Protein AF-A0A9W8YV31-F1 (afdb_monomer_lite)

Radius of gyration: 15.68 Å; chains: 1; bounding box: 34×34×37 Å

pLDDT: mean 91.48, std 6.8, range [55.12,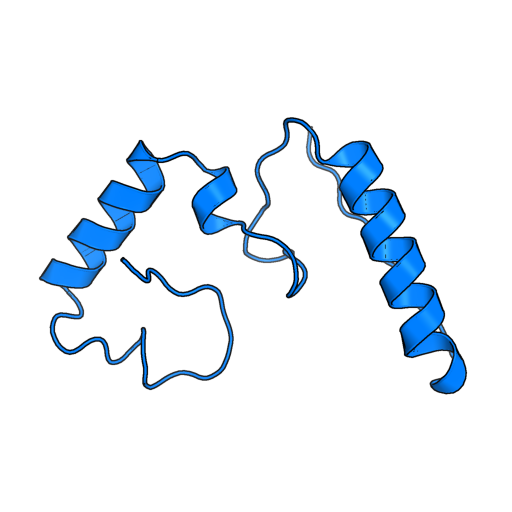 97.88]

Secondary structure (DSSP, 8-state):
---------S-GGGHHHHHHHHHHHHHHHHTTPPP-GGG--TT--HHHHT-HHHHHHHHHHHHHH-TT-HHHHSS-SS-----

Sequence (83 aa):
MSILILSFWQNKEDDDKIQSEFKGVIDAVDKKAAKYMKYAAPFQDPIGSYGKENKARLQAASKIYDPDGMFQKGVPGGWKLVD

Organism: NCBI:txid1191159

Structure (mmCIF, N/CA/C/O backbone):
data_AF-A0A9W8YV31-F1
#
_entry.id   AF-A0A9W8YV31-F1
#
loop_
_atom_site.group_PDB
_atom_site.id
_atom_site.type_symbol
_atom_site.label_atom_id
_atom_site.label_alt_id
_atom_site.label_comp_id
_atom_site.label_asym_id
_atom_site.label_entity_id
_atom_site.label_seq_id
_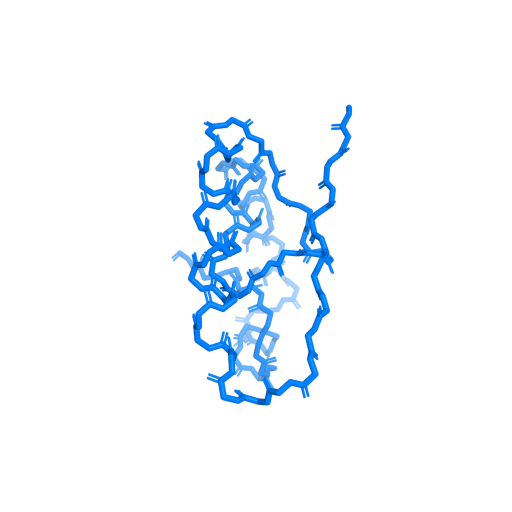atom_site.pdbx_PDB_ins_code
_atom_site.Cartn_x
_atom_site.Cartn_y
_atom_site.Cartn_z
_atom_site.occupancy
_atom_site.B_iso_or_equiv
_atom_site.auth_seq_id
_atom_site.auth_comp_id
_atom_site.auth_asym_id
_atom_site.auth_atom_id
_atom_site.pdbx_PDB_model_num
ATOM 1 N N . MET A 1 1 ? 8.797 17.273 6.658 1.00 83.38 1 MET A N 1
ATOM 2 C CA . MET A 1 1 ? 7.777 17.082 7.709 1.00 83.38 1 MET A CA 1
ATOM 3 C C . MET A 1 1 ? 7.096 15.749 7.458 1.00 83.38 1 MET A C 1
ATOM 5 O O . MET A 1 1 ? 6.733 15.501 6.314 1.00 83.38 1 MET A O 1
ATOM 9 N N . SER A 1 2 ? 6.969 14.897 8.470 1.00 87.94 2 SER A N 1
ATOM 10 C CA . SER A 1 2 ? 6.218 13.637 8.405 1.00 87.94 2 SER A CA 1
ATOM 11 C C . SER A 1 2 ? 5.012 13.716 9.336 1.00 87.94 2 SER A C 1
ATOM 13 O O . SER A 1 2 ? 5.052 14.416 10.344 1.00 87.94 2 SER A O 1
ATOM 15 N N . ILE A 1 3 ? 3.937 13.014 8.984 1.00 89.56 3 ILE A N 1
ATOM 16 C CA . ILE A 1 3 ? 2.720 12.915 9.793 1.00 89.56 3 ILE A CA 1
ATOM 17 C C . ILE A 1 3 ? 2.430 11.429 9.983 1.00 89.56 3 ILE A C 1
ATOM 19 O O . ILE A 1 3 ? 2.442 10.672 9.012 1.00 89.56 3 ILE A O 1
ATOM 23 N N . LEU A 1 4 ? 2.185 11.026 11.227 1.00 91.12 4 LEU A N 1
ATOM 24 C CA . LEU A 1 4 ? 1.684 9.704 11.586 1.00 91.12 4 LEU A CA 1
ATOM 25 C C . LEU A 1 4 ? 0.359 9.899 12.316 1.00 91.12 4 LEU A C 1
ATOM 27 O O . LEU A 1 4 ? 0.297 10.652 13.285 1.00 91.12 4 LEU A O 1
ATOM 31 N N . ILE A 1 5 ? -0.681 9.221 11.846 1.00 90.31 5 ILE A N 1
ATOM 32 C CA . ILE A 1 5 ? -1.986 9.199 12.501 1.00 90.31 5 ILE A CA 1
ATOM 33 C C . ILE A 1 5 ? -2.115 7.829 13.150 1.00 90.31 5 ILE A C 1
ATOM 35 O O . ILE A 1 5 ? -1.934 6.806 12.492 1.00 90.31 5 ILE A O 1
ATOM 39 N N . LEU A 1 6 ? -2.392 7.822 14.448 1.00 91.25 6 LEU A N 1
ATOM 40 C CA . LEU A 1 6 ? -2.492 6.624 15.266 1.00 91.25 6 LEU A CA 1
ATOM 41 C C . LEU A 1 6 ? -3.747 6.741 16.126 1.00 91.25 6 LEU A C 1
ATOM 43 O O . LEU A 1 6 ? -3.991 7.787 16.723 1.00 91.25 6 LEU A O 1
ATOM 47 N N . SER A 1 7 ? -4.540 5.677 16.169 1.00 91.62 7 SER A N 1
ATOM 48 C CA . SER A 1 7 ? -5.761 5.606 16.967 1.00 91.62 7 SER A CA 1
ATOM 49 C C . SER A 1 7 ? -5.802 4.291 17.737 1.00 91.62 7 SER A C 1
ATOM 51 O O . SER A 1 7 ? -5.251 3.284 17.296 1.00 91.62 7 SER A O 1
ATOM 53 N N . PHE A 1 8 ? -6.434 4.330 18.907 1.00 94.31 8 PHE A N 1
ATOM 54 C CA . PHE A 1 8 ? -6.658 3.180 19.774 1.00 94.31 8 PHE A CA 1
ATOM 55 C C . PHE A 1 8 ? -8.090 3.255 20.297 1.00 94.31 8 PHE A C 1
ATOM 57 O O . PHE A 1 8 ? -8.551 4.335 20.670 1.00 94.31 8 PHE A O 1
ATOM 64 N N . TRP A 1 9 ? -8.782 2.123 20.340 1.00 96.00 9 TRP A N 1
ATOM 65 C CA . TRP A 1 9 ? -10.139 2.005 20.867 1.00 96.00 9 TRP A CA 1
ATOM 66 C C . TRP A 1 9 ? -10.298 0.663 21.589 1.00 96.00 9 TRP A C 1
ATOM 68 O O . TRP A 1 9 ? -9.460 -0.225 21.441 1.00 96.00 9 TRP A O 1
ATOM 78 N N . GLN A 1 10 ? -11.315 0.556 22.446 1.00 97.56 10 GLN A N 1
ATOM 79 C CA . GLN A 1 10 ? -11.482 -0.591 23.351 1.00 97.56 10 GLN A CA 1
ATOM 80 C C . GLN A 1 10 ? -12.455 -1.640 22.810 1.00 97.56 10 GLN A C 1
ATOM 82 O O . GLN A 1 10 ? -12.216 -2.836 22.953 1.00 97.56 10 GLN A O 1
ATOM 87 N N . ASN A 1 11 ? -13.552 -1.191 22.202 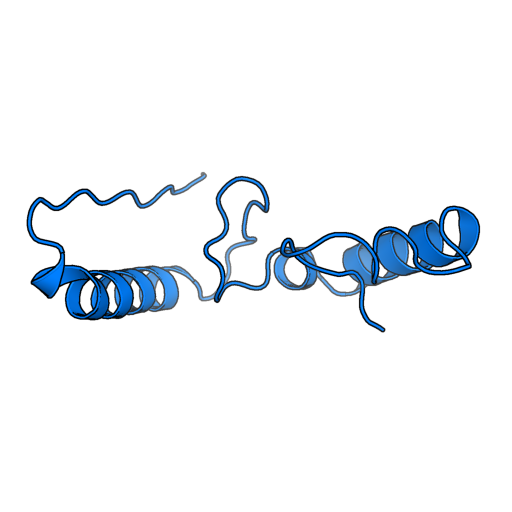1.00 97.88 11 ASN A N 1
ATOM 88 C CA . ASN A 1 11 ? -14.654 -2.060 21.813 1.00 97.88 11 ASN A CA 1
ATOM 89 C C . ASN A 1 11 ? -14.491 -2.493 20.361 1.00 97.88 11 ASN A C 1
ATOM 91 O O . ASN A 1 11 ? -14.353 -1.654 19.473 1.00 97.88 11 ASN A O 1
ATOM 95 N N . LYS A 1 12 ? -14.544 -3.798 20.104 1.00 96.69 12 LYS A N 1
ATOM 96 C CA . LYS A 1 12 ? -14.407 -4.340 18.748 1.00 96.69 12 LYS A CA 1
ATOM 97 C C . LYS A 1 12 ? -15.520 -3.848 17.815 1.00 96.69 12 LYS A C 1
ATOM 99 O O . LYS A 1 12 ? -15.323 -3.717 16.612 1.00 96.69 12 LYS A O 1
ATOM 104 N N . GLU A 1 13 ? -16.686 -3.561 18.373 1.00 97.81 13 GLU A N 1
ATOM 105 C CA . GLU A 1 13 ? -17.866 -3.066 17.666 1.00 97.81 13 GLU A CA 1
ATOM 106 C C . GLU A 1 13 ? -17.617 -1.709 16.988 1.00 97.81 13 GLU A C 1
ATOM 108 O O . GLU A 1 13 ? -18.323 -1.356 16.045 1.00 97.81 13 GLU A O 1
ATOM 113 N N . ASP A 1 14 ? -16.595 -0.969 17.428 1.00 97.31 14 ASP A N 1
ATOM 114 C CA . ASP A 1 14 ? -16.209 0.315 16.848 1.00 97.31 14 ASP A CA 1
ATOM 115 C C . ASP A 1 14 ? -15.232 0.182 15.659 1.00 97.31 14 ASP A C 1
ATOM 117 O O . ASP A 1 14 ? -14.949 1.193 15.012 1.00 97.31 14 ASP A O 1
ATOM 121 N N . ASP A 1 15 ? -14.735 -1.025 15.334 1.00 95.06 15 ASP A N 1
ATOM 122 C CA . ASP A 1 15 ? -13.702 -1.266 14.306 1.00 95.06 15 ASP A CA 1
ATOM 123 C C . ASP A 1 15 ? -14.033 -0.559 12.977 1.00 95.06 15 ASP A C 1
ATOM 125 O O . ASP A 1 15 ? -13.234 0.235 12.472 1.00 95.06 15 ASP A O 1
ATOM 129 N N . ASP A 1 16 ? -15.226 -0.801 12.429 1.00 95.75 16 ASP A N 1
ATOM 130 C CA . ASP A 1 16 ? -15.629 -0.276 11.117 1.00 95.75 16 ASP A CA 1
ATOM 131 C C . ASP A 1 16 ? -15.765 1.249 11.128 1.00 95.75 16 ASP A C 1
ATOM 133 O O . ASP A 1 16 ? -15.339 1.942 10.197 1.00 95.75 16 ASP A O 1
ATOM 137 N N . LYS A 1 17 ? -16.323 1.791 12.216 1.00 96.19 17 LYS A N 1
ATOM 138 C CA . LYS A 1 17 ? -16.482 3.234 12.392 1.00 96.19 17 LYS A CA 1
ATOM 139 C C . LYS A 1 17 ? -15.118 3.911 12.455 1.00 96.19 17 LYS A C 1
ATOM 141 O O . LYS A 1 17 ? -14.885 4.874 11.727 1.00 96.19 17 LYS A O 1
ATOM 146 N N . ILE A 1 18 ? -14.206 3.404 13.285 1.00 95.19 18 ILE A N 1
ATOM 147 C CA . ILE A 1 18 ? -12.876 3.998 13.434 1.00 95.19 18 ILE A CA 1
ATOM 148 C C . ILE A 1 18 ? -12.078 3.885 12.134 1.00 95.19 18 ILE A C 1
ATOM 150 O O . ILE A 1 18 ? -11.453 4.864 11.730 1.00 95.19 18 ILE A O 1
ATOM 154 N N . GLN A 1 19 ? -12.130 2.749 11.435 1.00 93.25 19 GLN A N 1
ATOM 155 C CA . GLN A 1 19 ? -11.447 2.594 10.147 1.00 93.25 19 GLN A CA 1
ATOM 156 C C . GLN A 1 19 ? -11.964 3.577 9.089 1.00 93.25 19 GLN A C 1
ATOM 158 O O . GLN A 1 19 ? -11.160 4.173 8.365 1.00 93.25 19 GLN A O 1
ATOM 163 N N . SER A 1 20 ? -13.282 3.786 9.019 1.00 94.31 20 SER A N 1
ATOM 164 C CA . SER A 1 20 ? -13.895 4.744 8.093 1.00 94.31 20 SER A CA 1
ATOM 165 C C . SER A 1 20 ? -13.454 6.181 8.381 1.00 94.31 20 SER A C 1
ATOM 167 O O . SER A 1 20 ? -12.996 6.883 7.477 1.00 94.31 20 SER A O 1
ATOM 169 N N . GLU A 1 21 ? -13.528 6.613 9.641 1.00 94.56 21 GLU A N 1
ATOM 170 C CA . GLU A 1 21 ? -13.096 7.957 10.048 1.00 94.56 21 GLU A CA 1
ATOM 171 C C . GLU A 1 21 ? -11.595 8.158 9.811 1.00 94.56 21 GLU A C 1
ATOM 173 O O . GLU A 1 21 ? -11.169 9.167 9.248 1.00 94.56 21 GLU A O 1
ATOM 178 N N . PHE A 1 22 ? -10.777 7.162 10.161 1.00 93.06 22 PHE A N 1
ATOM 179 C CA . PHE A 1 22 ? -9.333 7.189 9.945 1.00 93.06 22 PHE A CA 1
ATOM 180 C C . PHE A 1 22 ? -8.980 7.353 8.464 1.00 93.06 22 PHE A C 1
ATOM 182 O O . PHE A 1 22 ? -8.125 8.172 8.113 1.00 93.06 22 PHE A O 1
ATOM 189 N N . LYS A 1 23 ? -9.670 6.619 7.583 1.00 91.81 23 LYS A N 1
ATOM 190 C CA . LYS A 1 23 ? -9.526 6.782 6.136 1.00 91.81 23 LYS A CA 1
ATOM 191 C C . LYS A 1 23 ? -9.901 8.198 5.695 1.00 91.81 23 LYS A C 1
ATOM 193 O O . LYS A 1 23 ? -9.147 8.798 4.935 1.00 91.81 23 LYS A O 1
ATOM 198 N N . GLY A 1 24 ? -11.003 8.750 6.203 1.00 91.94 24 GLY A N 1
ATOM 199 C CA . GLY A 1 24 ? -11.431 10.119 5.904 1.00 91.94 24 GLY A CA 1
ATOM 200 C C . GLY A 1 24 ? -10.395 11.178 6.296 1.00 91.94 24 GLY A C 1
ATOM 201 O O . GLY A 1 24 ? -10.092 12.074 5.505 1.00 91.94 24 GLY A O 1
ATOM 202 N N . VAL A 1 25 ? -9.792 11.050 7.483 1.00 91.25 25 VAL A N 1
ATOM 203 C CA . VAL A 1 25 ? -8.721 11.95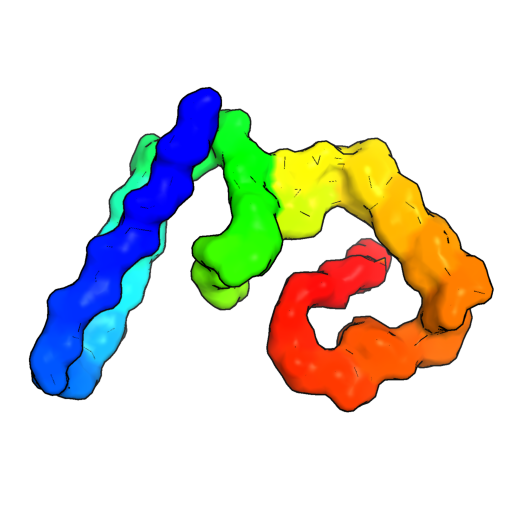5 7.936 1.00 91.25 25 VAL A CA 1
ATOM 204 C C . VAL A 1 25 ? -7.487 11.832 7.043 1.00 91.25 25 VAL A C 1
ATOM 206 O O . VAL A 1 25 ? -6.927 12.855 6.642 1.00 91.25 25 VAL A O 1
ATOM 209 N N . ILE A 1 26 ? -7.068 10.606 6.703 1.00 90.00 26 ILE A N 1
ATOM 210 C CA . ILE A 1 26 ? -5.950 10.396 5.778 1.00 90.00 26 ILE A CA 1
ATOM 211 C C . ILE A 1 26 ? -6.244 11.071 4.443 1.00 90.00 26 ILE A C 1
ATOM 213 O O . ILE A 1 26 ? -5.449 11.921 4.051 1.00 90.00 26 ILE A O 1
ATOM 217 N N . ASP A 1 27 ? -7.387 10.789 3.812 1.00 88.25 27 ASP A N 1
ATOM 218 C CA . ASP A 1 27 ? -7.786 11.338 2.507 1.00 88.25 27 ASP A CA 1
ATOM 219 C C . ASP A 1 27 ? -7.788 12.881 2.494 1.00 88.25 27 ASP A C 1
ATOM 221 O O . ASP A 1 27 ? -7.404 13.507 1.498 1.00 88.25 27 ASP A O 1
ATOM 225 N N . ALA A 1 28 ? -8.158 13.517 3.611 1.00 86.56 28 ALA A N 1
ATOM 226 C CA . ALA A 1 28 ? -8.128 14.973 3.762 1.00 86.56 28 ALA A CA 1
ATOM 227 C C . ALA A 1 28 ? -6.698 15.548 3.783 1.00 86.56 28 ALA A C 1
ATOM 229 O O . ALA A 1 28 ? -6.452 16.618 3.217 1.00 86.56 28 ALA A O 1
ATOM 230 N N . VAL A 1 29 ? -5.748 14.834 4.391 1.00 83.38 29 VAL A N 1
ATOM 231 C CA . VAL A 1 29 ? -4.314 15.185 4.419 1.00 83.38 29 VAL A CA 1
ATOM 232 C C . VAL A 1 29 ? -3.606 14.758 3.120 1.00 83.38 29 VAL A C 1
ATOM 234 O O . VAL A 1 29 ? -2.562 15.305 2.759 1.00 83.38 29 VAL A O 1
ATOM 237 N N . ASP A 1 30 ? -4.169 13.790 2.392 1.00 71.69 30 ASP A N 1
ATOM 238 C CA . ASP A 1 30 ? -3.449 12.929 1.451 1.00 71.69 30 ASP A CA 1
ATOM 239 C C . ASP A 1 30 ? -2.937 13.627 0.185 1.00 71.69 30 ASP A C 1
ATOM 241 O O . ASP A 1 30 ? -1.935 13.196 -0.380 1.00 71.69 30 ASP A O 1
ATOM 245 N N . LYS A 1 31 ? -3.557 14.731 -0.250 1.00 68.50 31 LYS A N 1
ATOM 246 C CA . LYS A 1 31 ? -3.550 15.168 -1.664 1.00 68.50 31 LYS A CA 1
ATOM 247 C C . LYS A 1 31 ? -2.186 15.344 -2.356 1.00 68.50 31 LYS A C 1
ATOM 249 O O . LYS A 1 31 ? -2.171 15.439 -3.581 1.00 68.50 31 LYS A O 1
ATOM 254 N N . LYS A 1 32 ? -1.055 15.429 -1.642 1.00 72.88 32 LYS A N 1
ATOM 255 C CA . LYS A 1 32 ? 0.293 15.586 -2.237 1.00 72.88 32 LYS A CA 1
ATOM 256 C C . LYS A 1 32 ? 1.429 14.839 -1.517 1.00 72.88 32 LYS A C 1
ATOM 258 O O . LYS A 1 32 ? 2.591 15.068 -1.845 1.00 72.88 32 LYS A O 1
ATOM 263 N N . ALA A 1 33 ? 1.143 13.995 -0.525 1.00 84.31 33 ALA A N 1
ATOM 264 C CA . ALA A 1 33 ? 2.187 13.405 0.321 1.00 84.31 33 ALA A CA 1
ATOM 265 C C . ALA A 1 33 ? 2.520 11.958 -0.069 1.00 84.31 33 ALA A C 1
ATOM 267 O O . ALA A 1 33 ? 1.618 11.131 -0.186 1.00 84.31 33 ALA A O 1
ATOM 268 N N . ALA A 1 34 ? 3.812 11.627 -0.163 1.00 89.50 34 ALA A N 1
ATOM 269 C CA . ALA A 1 34 ? 4.266 10.239 -0.256 1.00 89.50 34 ALA A CA 1
ATOM 270 C C . ALA A 1 34 ? 3.898 9.451 1.015 1.00 89.50 34 ALA A C 1
ATOM 272 O O . ALA A 1 34 ? 3.920 10.005 2.119 1.00 89.50 34 ALA A O 1
ATOM 273 N N . LYS A 1 35 ? 3.573 8.160 0.884 1.00 92.69 35 LYS A N 1
ATOM 274 C CA . LYS A 1 35 ? 3.215 7.290 2.016 1.00 92.69 35 LYS A CA 1
ATOM 275 C C . LYS A 1 35 ? 4.399 6.451 2.403 1.00 92.69 35 LYS A C 1
ATOM 277 O O . LYS A 1 35 ? 5.017 5.799 1.569 1.00 92.69 35 LYS A O 1
ATOM 282 N N . TYR A 1 36 ? 4.725 6.451 3.683 1.00 92.69 36 TYR A N 1
ATOM 283 C CA . TYR A 1 36 ? 5.826 5.643 4.162 1.00 92.69 36 TYR A CA 1
ATOM 284 C C . TYR A 1 36 ? 5.364 4.197 4.367 1.00 92.69 36 TYR A C 1
ATOM 286 O O . TYR A 1 36 ? 4.566 3.924 5.257 1.00 92.69 36 TYR A O 1
ATOM 294 N N . MET A 1 37 ? 5.876 3.277 3.542 1.00 93.12 37 MET A N 1
ATOM 295 C CA . MET A 1 37 ? 5.413 1.886 3.449 1.00 93.12 37 MET A CA 1
ATOM 296 C C . MET A 1 37 ? 5.348 1.160 4.800 1.00 93.12 37 MET A C 1
ATOM 298 O O . MET A 1 37 ? 4.419 0.400 5.035 1.00 93.12 37 MET A O 1
ATOM 302 N N . LYS A 1 38 ? 6.288 1.421 5.720 1.00 91.81 38 LYS A N 1
ATOM 303 C CA . LYS A 1 38 ? 6.298 0.764 7.041 1.00 91.81 38 LYS A CA 1
ATOM 304 C C . LYS A 1 38 ? 5.078 1.089 7.912 1.00 91.81 38 LYS A C 1
ATOM 306 O O . LYS A 1 38 ? 4.784 0.318 8.816 1.00 91.81 38 LYS A O 1
ATOM 311 N N . TYR A 1 39 ? 4.402 2.209 7.656 1.00 92.69 39 TYR A N 1
ATOM 312 C CA . TYR A 1 39 ? 3.228 2.661 8.409 1.00 92.69 39 TYR A CA 1
ATOM 313 C C . TYR A 1 39 ? 2.020 2.933 7.507 1.00 92.69 39 TYR A C 1
ATOM 315 O O . TYR A 1 39 ? 1.091 3.622 7.918 1.00 92.69 39 TYR A O 1
ATOM 323 N N . ALA A 1 40 ? 2.037 2.440 6.268 1.00 92.75 40 ALA A N 1
ATOM 324 C CA . ALA A 1 40 ? 0.903 2.603 5.376 1.00 92.75 40 ALA A CA 1
ATOM 325 C C . ALA A 1 40 ? -0.237 1.663 5.803 1.00 92.75 40 ALA A C 1
ATOM 327 O O . ALA A 1 40 ? -0.019 0.496 6.131 1.00 92.75 40 ALA A O 1
ATOM 328 N N . ALA A 1 41 ? -1.461 2.179 5.813 1.00 91.12 41 ALA A N 1
ATOM 329 C CA . ALA A 1 41 ? -2.649 1.370 6.047 1.00 91.12 41 ALA A CA 1
ATOM 330 C C . ALA A 1 41 ? -2.956 0.488 4.818 1.00 91.12 41 ALA A C 1
ATOM 332 O O . ALA A 1 41 ? -2.562 0.850 3.704 1.00 91.12 41 ALA A O 1
ATOM 333 N N . PRO A 1 42 ? -3.703 -0.625 4.965 1.00 89.56 42 PRO A N 1
ATOM 334 C CA . PRO A 1 42 ? -3.984 -1.551 3.861 1.00 89.56 42 PRO A CA 1
ATOM 335 C C . PRO A 1 42 ? -4.626 -0.915 2.617 1.00 89.56 42 PRO A C 1
ATOM 337 O O . PRO A 1 42 ? -4.447 -1.419 1.514 1.00 89.56 42 PRO A O 1
ATOM 340 N N . PHE A 1 43 ? -5.358 0.192 2.780 1.00 89.12 43 PHE A N 1
ATOM 341 C CA . PHE A 1 43 ? -6.026 0.905 1.685 1.00 89.12 43 PHE A CA 1
ATOM 342 C C . PHE A 1 43 ? -5.141 1.939 0.968 1.00 89.12 43 PHE A C 1
ATOM 344 O O . PHE A 1 43 ? -5.573 2.526 -0.022 1.00 89.12 43 PHE A O 1
ATOM 351 N N . GLN A 1 44 ? -3.939 2.220 1.475 1.00 91.44 44 GLN A N 1
ATOM 352 C CA . GLN A 1 44 ? -3.024 3.187 0.868 1.00 91.44 44 GLN A CA 1
ATOM 353 C C . GLN A 1 44 ? -2.150 2.524 -0.204 1.00 91.44 44 GLN A C 1
ATOM 355 O O . GLN A 1 44 ? -1.844 1.337 -0.113 1.00 91.44 44 GLN A O 1
ATOM 360 N N . ASP A 1 45 ? -1.680 3.315 -1.175 1.00 91.94 45 ASP A N 1
ATOM 361 C CA . ASP A 1 45 ? -0.692 2.892 -2.179 1.00 91.94 45 ASP A CA 1
ATOM 362 C C . ASP A 1 45 ? 0.678 3.567 -1.934 1.00 91.94 45 ASP A C 1
ATOM 364 O O . ASP A 1 45 ? 0.994 4.593 -2.547 1.00 91.94 45 ASP A O 1
ATOM 368 N N . PRO A 1 46 ? 1.521 3.039 -1.024 1.00 94.12 46 PRO A N 1
ATOM 369 C CA . PRO A 1 46 ? 2.843 3.592 -0.769 1.00 94.12 46 PRO A CA 1
ATOM 370 C C . PRO A 1 46 ? 3.788 3.463 -1.959 1.00 94.12 46 PRO A C 1
ATOM 372 O O . PRO A 1 46 ? 4.571 4.383 -2.188 1.00 94.12 46 PRO A O 1
ATOM 375 N N . ILE A 1 47 ? 3.701 2.389 -2.747 1.00 95.00 47 ILE A N 1
ATOM 376 C CA . ILE A 1 47 ? 4.590 2.179 -3.896 1.00 95.00 47 ILE A CA 1
ATOM 377 C C . ILE A 1 47 ? 4.295 3.216 -4.982 1.00 95.00 47 ILE A C 1
ATOM 379 O O . ILE A 1 47 ? 5.215 3.884 -5.459 1.00 95.00 47 ILE A O 1
ATOM 383 N N . GLY A 1 48 ? 3.024 3.401 -5.346 1.00 92.94 48 GLY A N 1
ATOM 384 C CA . GLY A 1 48 ? 2.615 4.418 -6.314 1.00 92.94 48 GLY A CA 1
ATOM 385 C C . GLY A 1 48 ? 2.874 5.843 -5.826 1.00 92.94 48 GLY A C 1
ATOM 386 O O . GLY A 1 48 ? 3.227 6.710 -6.629 1.00 92.94 48 GLY A O 1
ATOM 387 N N . SER A 1 49 ? 2.803 6.085 -4.512 1.00 93.19 49 SER A N 1
ATOM 388 C CA . SER A 1 49 ? 3.058 7.409 -3.927 1.00 93.19 49 SER A CA 1
ATOM 389 C C . SER A 1 49 ? 4.491 7.928 -4.116 1.00 93.19 49 SER A C 1
ATOM 391 O O . SER A 1 49 ? 4.715 9.135 -4.040 1.00 93.19 49 SER A O 1
ATOM 393 N N . TYR A 1 50 ? 5.462 7.048 -4.394 1.00 93.44 50 TYR A N 1
ATOM 394 C CA . TYR A 1 50 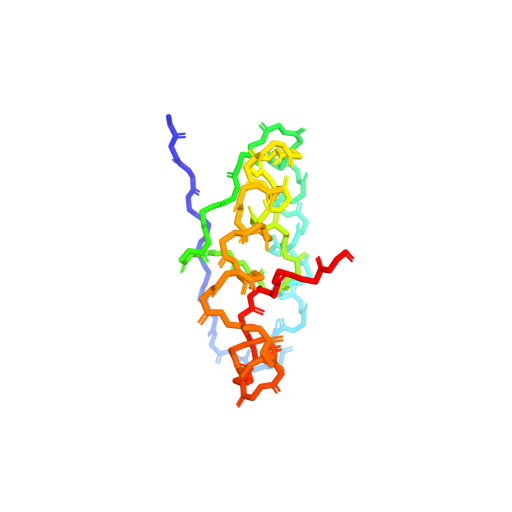? 6.848 7.434 -4.692 1.00 93.44 50 TYR A CA 1
ATOM 395 C C . TYR A 1 50 ? 7.071 7.849 -6.152 1.00 93.44 50 TYR A C 1
ATOM 397 O O . TYR A 1 50 ? 8.190 8.209 -6.524 1.00 93.44 50 TYR A O 1
ATOM 405 N N . GLY A 1 51 ? 6.023 7.820 -6.977 1.00 93.94 51 GLY A N 1
ATOM 406 C CA . GLY A 1 51 ? 6.064 8.216 -8.378 1.00 93.94 51 GLY A CA 1
ATOM 407 C C . GLY A 1 51 ? 6.407 7.072 -9.335 1.00 93.94 51 GLY A C 1
ATOM 408 O O . GLY A 1 51 ? 7.019 6.063 -8.974 1.00 93.94 51 GLY A O 1
ATOM 409 N N . LYS A 1 52 ? 6.012 7.258 -10.602 1.00 94.56 52 LYS A N 1
ATOM 410 C CA . LYS A 1 52 ? 6.107 6.237 -11.660 1.00 94.56 52 LYS A CA 1
ATOM 411 C C . LYS A 1 52 ? 7.536 5.744 -11.892 1.00 94.56 52 LYS A C 1
ATOM 413 O O . LYS A 1 52 ? 7.737 4.553 -12.090 1.00 94.56 52 LYS A O 1
ATOM 418 N N . GLU A 1 53 ? 8.518 6.642 -11.836 1.00 96.88 53 GLU A N 1
ATOM 419 C CA . GLU A 1 53 ? 9.930 6.310 -12.056 1.00 96.88 53 GLU A CA 1
ATOM 420 C C . GLU A 1 53 ? 10.470 5.350 -10.985 1.00 96.88 53 GLU A C 1
ATOM 422 O O . GLU A 1 53 ? 11.095 4.341 -11.306 1.00 96.88 53 GLU A O 1
ATOM 427 N N . ASN A 1 54 ? 10.179 5.617 -9.709 1.00 96.12 54 ASN A N 1
ATOM 428 C CA . ASN A 1 54 ? 10.623 4.762 -8.610 1.00 96.12 54 ASN A CA 1
ATOM 429 C C . ASN A 1 54 ? 9.885 3.421 -8.605 1.00 96.12 54 ASN A C 1
ATOM 431 O O . ASN A 1 54 ? 10.521 2.383 -8.414 1.00 96.12 54 ASN A O 1
ATOM 435 N N . LYS A 1 55 ? 8.577 3.419 -8.899 1.00 95.44 55 LYS A N 1
ATOM 436 C CA . LYS A 1 55 ? 7.818 2.175 -9.094 1.00 95.44 55 LYS A CA 1
ATOM 437 C C . LYS A 1 55 ? 8.435 1.324 -10.213 1.00 95.44 55 LYS A C 1
ATOM 439 O O . LYS A 1 55 ? 8.690 0.143 -9.993 1.00 95.44 55 LYS A O 1
ATOM 444 N N . ALA A 1 56 ? 8.750 1.924 -11.361 1.00 96.31 56 ALA A N 1
ATOM 445 C CA . ALA A 1 56 ? 9.360 1.221 -12.489 1.00 96.31 56 ALA A CA 1
ATOM 446 C C . ALA A 1 56 ? 10.743 0.644 -12.147 1.00 96.31 56 ALA A C 1
ATOM 448 O O . ALA A 1 56 ? 11.040 -0.493 -12.510 1.00 96.31 56 ALA A O 1
ATOM 449 N N . ARG A 1 57 ? 11.577 1.379 -11.394 1.00 97.19 57 ARG A N 1
ATOM 450 C CA . ARG A 1 57 ? 12.866 0.864 -10.896 1.00 97.19 57 ARG A CA 1
ATOM 451 C C . ARG A 1 57 ? 12.690 -0.365 -10.005 1.00 97.19 57 ARG A C 1
ATOM 453 O O . ARG A 1 57 ? 13.421 -1.338 -10.170 1.00 97.19 57 ARG A O 1
ATOM 460 N N . LEU A 1 58 ? 11.721 -0.341 -9.089 1.00 96.19 58 LEU A N 1
ATOM 461 C CA . LEU A 1 58 ? 11.427 -1.482 -8.218 1.00 96.19 58 LEU A CA 1
ATOM 462 C C . LEU A 1 58 ? 10.907 -2.685 -9.017 1.00 96.19 58 LEU A C 1
ATOM 464 O O . LEU A 1 58 ? 11.370 -3.801 -8.799 1.00 96.19 58 LEU A O 1
ATOM 468 N N . GLN A 1 59 ? 10.003 -2.468 -9.977 1.00 95.94 59 GLN A N 1
ATOM 469 C CA . GLN A 1 59 ? 9.515 -3.523 -10.873 1.00 95.94 59 GLN A CA 1
ATOM 470 C C . GLN A 1 59 ? 10.657 -4.137 -11.701 1.00 95.94 59 GLN A C 1
ATOM 472 O O . GLN A 1 59 ? 10.743 -5.358 -11.820 1.00 95.94 59 GLN A O 1
ATOM 477 N N . ALA A 1 60 ? 11.571 -3.316 -12.230 1.00 96.56 60 ALA A N 1
ATOM 478 C CA . ALA A 1 60 ? 12.745 -3.794 -12.959 1.00 96.56 60 ALA A CA 1
ATOM 479 C C . ALA A 1 60 ? 13.674 -4.631 -12.066 1.00 96.56 60 ALA A C 1
ATOM 481 O O . ALA A 1 60 ? 14.099 -5.710 -12.469 1.00 96.56 60 ALA A O 1
ATOM 482 N N . ALA A 1 61 ? 13.933 -4.183 -10.834 1.00 96.75 61 ALA A N 1
ATOM 483 C CA . ALA A 1 61 ? 14.698 -4.962 -9.863 1.00 96.75 61 ALA A CA 1
ATOM 484 C C . ALA A 1 61 ? 14.004 -6.296 -9.532 1.00 96.75 61 ALA A C 1
ATOM 486 O O . ALA A 1 61 ? 14.660 -7.334 -9.514 1.00 96.75 61 ALA A O 1
ATOM 487 N N . SER A 1 62 ? 12.678 -6.299 -9.348 1.00 95.75 62 SER A N 1
ATOM 488 C CA . SER A 1 62 ? 11.913 -7.532 -9.117 1.00 95.75 62 SER A CA 1
ATOM 489 C C . SER A 1 62 ? 12.056 -8.518 -10.276 1.00 95.75 62 SER A C 1
ATOM 491 O O . SER A 1 62 ? 12.209 -9.704 -10.028 1.00 95.75 62 SER A O 1
ATOM 493 N N . LYS A 1 63 ? 12.070 -8.049 -11.529 1.00 94.94 63 LYS A N 1
ATOM 494 C CA . LYS A 1 63 ? 12.260 -8.910 -12.712 1.00 94.94 63 LYS A CA 1
ATOM 495 C C . LYS A 1 63 ? 13.653 -9.546 -12.774 1.00 94.94 63 LYS A C 1
ATOM 497 O O . LYS A 1 63 ? 13.790 -10.637 -13.313 1.00 94.94 63 LYS A O 1
ATOM 502 N N . ILE A 1 64 ? 14.672 -8.881 -12.226 1.00 97.25 64 ILE A N 1
ATOM 503 C CA . ILE A 1 64 ? 16.053 -9.387 -12.190 1.00 97.25 64 ILE A CA 1
ATOM 504 C C . ILE A 1 64 ? 16.240 -10.400 -11.054 1.00 97.25 64 ILE A C 1
ATOM 506 O O . ILE A 1 64 ? 16.861 -11.439 -11.256 1.00 97.25 64 ILE A O 1
ATOM 510 N N . TYR A 1 65 ? 15.733 -10.086 -9.860 1.00 97.19 65 TYR A N 1
ATOM 511 C CA . TYR A 1 65 ? 16.061 -10.827 -8.637 1.00 97.19 65 TYR A CA 1
ATOM 512 C C . TYR A 1 65 ? 14.963 -11.786 -8.157 1.00 97.19 65 TYR A C 1
ATOM 514 O O . TYR A 1 65 ? 15.255 -12.691 -7.382 1.00 97.19 65 TYR A O 1
ATOM 522 N N . ASP A 1 66 ? 13.719 -11.606 -8.604 1.00 95.44 66 ASP A N 1
ATOM 523 C CA . ASP A 1 66 ? 12.569 -12.469 -8.303 1.00 95.44 66 ASP A CA 1
ATOM 524 C C . ASP A 1 66 ? 11.782 -12.798 -9.594 1.00 95.44 66 ASP A C 1
ATOM 526 O O . ASP A 1 66 ? 10.607 -12.435 -9.714 1.00 95.44 66 ASP A O 1
ATOM 530 N N . PRO A 1 67 ? 12.418 -13.441 -10.597 1.00 94.31 67 PRO A N 1
ATOM 531 C CA . PRO A 1 67 ? 11.807 -13.674 -11.910 1.00 94.31 67 PRO A CA 1
ATOM 532 C C . PRO A 1 67 ? 10.543 -14.547 -11.849 1.00 94.31 67 PRO A C 1
ATOM 534 O O . PRO A 1 67 ? 9.609 -14.330 -12.619 1.00 94.31 67 PRO A O 1
ATOM 537 N N . ASP A 1 68 ? 10.469 -15.485 -10.901 1.00 94.12 68 ASP A N 1
ATOM 538 C CA . ASP A 1 68 ? 9.293 -16.344 -10.705 1.00 94.12 68 ASP A CA 1
ATOM 539 C C . ASP A 1 68 ? 8.181 -15.651 -9.886 1.00 94.12 68 ASP A C 1
ATOM 541 O O . ASP A 1 68 ? 7.015 -16.085 -9.866 1.00 94.12 68 ASP A O 1
ATOM 545 N N . GLY A 1 69 ? 8.510 -14.524 -9.248 1.00 93.81 69 GLY A N 1
ATOM 546 C CA . GLY A 1 69 ? 7.602 -13.739 -8.421 1.00 93.81 69 GLY A CA 1
ATOM 547 C C . GLY A 1 69 ? 7.271 -14.418 -7.094 1.00 93.81 69 GLY A C 1
ATOM 548 O O . GLY A 1 69 ? 6.123 -14.341 -6.646 1.00 93.81 69 GLY A O 1
ATOM 549 N N . MET A 1 70 ? 8.230 -15.101 -6.467 1.00 93.81 70 MET A N 1
ATOM 550 C CA . MET A 1 70 ? 8.054 -15.772 -5.179 1.00 93.81 70 MET A CA 1
ATOM 551 C C . MET A 1 70 ? 7.598 -14.787 -4.100 1.00 93.81 70 MET A C 1
ATOM 553 O O . MET A 1 70 ? 6.648 -15.077 -3.376 1.00 93.81 70 MET A O 1
ATOM 557 N N . PHE A 1 71 ? 8.160 -13.580 -4.038 1.00 92.19 71 PHE A N 1
ATOM 558 C CA . PHE A 1 71 ? 7.735 -12.571 -3.058 1.00 92.19 71 PHE A CA 1
ATOM 559 C C . PHE A 1 71 ? 6.459 -11.837 -3.482 1.00 92.19 71 PHE A C 1
ATOM 561 O O . PHE A 1 71 ? 5.708 -11.325 -2.638 1.00 92.19 71 PHE A O 1
ATOM 568 N N . GLN A 1 72 ? 6.179 -11.820 -4.786 1.00 93.44 72 GLN A N 1
ATOM 569 C CA . GLN A 1 72 ? 4.953 -11.239 -5.326 1.00 93.44 72 GLN A CA 1
ATOM 570 C C . GLN A 1 72 ? 3.729 -12.125 -5.055 1.00 93.44 72 GLN A C 1
ATOM 572 O O . GLN A 1 72 ? 2.663 -11.599 -4.742 1.00 93.44 72 GLN A O 1
ATOM 577 N N . LYS A 1 73 ? 3.883 -13.454 -5.119 1.00 92.12 73 LYS A N 1
ATOM 578 C CA . LYS A 1 73 ? 2.778 -14.432 -5.056 1.00 92.12 73 LYS A CA 1
ATOM 579 C C . LYS A 1 73 ? 2.776 -15.286 -3.787 1.00 92.12 73 LYS A C 1
ATOM 581 O O . LYS A 1 73 ? 1.714 -15.671 -3.313 1.00 92.12 73 LYS A O 1
ATOM 586 N N . GLY A 1 74 ? 3.952 -15.606 -3.255 1.00 92.31 74 GLY A N 1
ATOM 587 C CA . GLY A 1 74 ? 4.140 -16.581 -2.176 1.00 92.31 74 GLY A CA 1
ATOM 588 C C . GLY A 1 74 ? 4.070 -16.005 -0.763 1.00 92.31 74 GLY A C 1
ATOM 589 O O . GLY A 1 74 ? 4.030 -16.768 0.196 1.00 92.31 74 GLY A O 1
ATOM 590 N N . VAL A 1 75 ? 4.038 -14.677 -0.611 1.00 89.44 75 VAL A N 1
ATOM 591 C CA . VAL A 1 75 ? 3.952 -14.021 0.703 1.00 89.44 75 VAL A CA 1
ATOM 592 C C . VAL A 1 75 ? 2.592 -13.337 0.856 1.00 89.44 75 VAL A C 1
ATOM 594 O O . VAL A 1 75 ? 2.261 -12.494 0.015 1.00 89.44 75 VAL A O 1
ATOM 597 N N . PRO A 1 76 ? 1.812 -13.630 1.914 1.00 89.94 76 PRO A N 1
ATOM 598 C CA . PRO A 1 76 ? 0.556 -12.938 2.170 1.00 89.94 76 PRO A CA 1
ATOM 599 C C . PRO A 1 76 ? 0.792 -11.471 2.553 1.00 89.94 76 PRO A C 1
ATOM 601 O O . PRO A 1 76 ? 1.734 -11.138 3.270 1.00 89.94 76 PRO A O 1
ATOM 604 N N . GLY A 1 77 ? -0.098 -10.592 2.091 1.00 86.75 77 GLY A N 1
ATOM 605 C CA . GLY A 1 77 ? -0.072 -9.168 2.424 1.00 86.75 77 GLY A CA 1
ATOM 606 C C . GLY A 1 77 ? 1.098 -8.385 1.815 1.00 86.75 77 GLY A C 1
ATOM 607 O O . GLY A 1 77 ? 1.748 -8.810 0.852 1.00 86.75 77 GLY A O 1
ATOM 608 N N . GLY A 1 78 ? 1.338 -7.202 2.388 1.00 88.75 78 GLY A N 1
ATOM 609 C CA . GLY A 1 78 ? 2.264 -6.203 1.855 1.00 88.75 78 GLY A CA 1
ATOM 610 C C . GLY A 1 78 ? 1.792 -5.592 0.531 1.00 88.75 78 GLY A C 1
ATOM 611 O O . GLY A 1 78 ? 0.797 -6.011 -0.057 1.00 88.75 78 GLY A O 1
ATOM 612 N N . TRP A 1 79 ? 2.533 -4.597 0.047 1.00 92.69 79 TRP A N 1
ATOM 613 C CA . TRP A 1 79 ? 2.285 -3.996 -1.263 1.00 92.69 79 TRP A CA 1
ATOM 614 C C . TRP A 1 79 ? 3.142 -4.690 -2.307 1.00 92.69 79 TRP A C 1
ATOM 616 O O . TRP A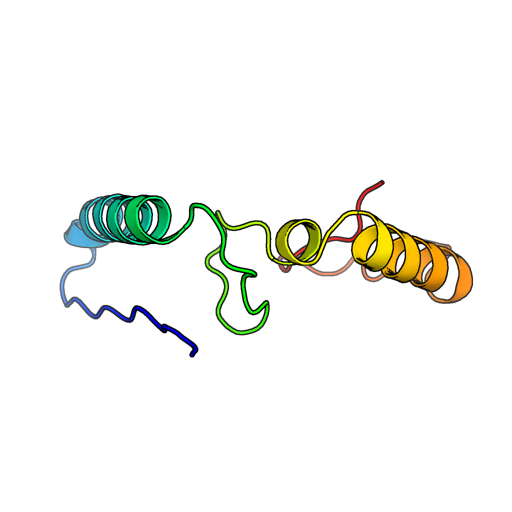 1 79 ? 4.363 -4.773 -2.171 1.00 92.69 79 TRP A O 1
ATOM 626 N N . LYS A 1 80 ? 2.487 -5.225 -3.333 1.00 92.62 80 LYS A N 1
ATOM 627 C CA . LYS A 1 80 ? 3.147 -5.962 -4.405 1.00 92.62 80 LYS A CA 1
ATOM 628 C C . LYS A 1 80 ? 3.579 -5.020 -5.520 1.00 92.62 80 LYS A C 1
ATOM 630 O O . LYS A 1 80 ? 2.916 -4.025 -5.813 1.00 92.62 80 LYS A O 1
ATOM 635 N N . LEU A 1 81 ? 4.670 -5.380 -6.179 1.00 91.88 81 LEU A N 1
ATOM 636 C CA . LEU A 1 81 ? 5.163 -4.742 -7.394 1.00 91.88 81 LEU A CA 1
ATOM 637 C C . LEU A 1 81 ? 4.455 -5.356 -8.604 1.00 91.88 81 LEU A C 1
ATOM 639 O O . LEU A 1 81 ? 5.106 -5.838 -9.526 1.00 91.88 81 LEU A O 1
ATOM 643 N N . VAL A 1 82 ? 3.119 -5.393 -8.571 1.00 75.69 82 VAL A N 1
ATOM 644 C CA . VAL A 1 82 ? 2.333 -5.812 -9.738 1.00 75.69 82 VAL A CA 1
ATOM 645 C C . VAL A 1 82 ? 2.645 -4.879 -10.904 1.00 75.69 82 VAL A C 1
ATOM 647 O O . VAL A 1 82 ? 2.881 -3.683 -10.683 1.00 75.69 82 VAL A O 1
ATOM 650 N N . ASP A 1 83 ? 2.702 -5.438 -12.114 1.00 55.12 83 ASP A N 1
ATOM 651 C CA . ASP A 1 83 ? 2.818 -4.658 -13.350 1.00 55.12 83 ASP A CA 1
ATOM 652 C C . ASP A 1 83 ? 1.676 -3.628 -13.451 1.00 55.12 83 ASP A C 1
ATOM 654 O O . ASP A 1 83 ? 0.506 -3.992 -13.185 1.00 55.12 83 ASP A O 1
#

Foldseek 3Di:
DDDADDDDDDDPVCVVVCVVVVVVVCVVVPPQDADDQVRDDQPDDNLCSVDPVSLVVVLVVCCVPVVVCCVQPVDPDGDHSDD